Protein AF-A0A9D5R596-F1 (afdb_monomer)

pLDDT: mean 81.66, std 17.41, range [37.28, 97.81]

Sequence (104 aa):
MIHIRKIFLIMTLLLSAIAANAESSYDIAAFYTVYKPESGTKAVGKMDRTIEVEYLLSPAKLDTGKYIVKVKKIGDNLYKIIDRDICIETRYCHEWASYSRKSS

Foldseek 3Di:
DVVVVVVVVVVVVVVVPPPDDPDFDWDFPFKWFKDADDFPDWDQDPVRDIDGDRIDTDGDDDDDDDDDFDWDDPDPQWIDTPPGRMITGIDGDCPDPPPPPPDD

Nearest PDB structures (foldseek):
  2yug-assembly1_A  TM=2.080E-01  e=3.232E+00  Mus musculus
  7t8o-assembly1_A  TM=1.720E-01  e=6.820E+00  Listeria monocytogenes EGD-e

Secondary structure (DSSP, 8-state):
-HHHHHHHHHHHHHHGGG----PPPEEEEEEEEEE-PPTT-EEE-TTS-EEE-S-EEEE----SS-----EEEEETTEEEETTSSEEEEEEE------------

Solvent-accessible surface area (backbone atoms only — not comparable to full-atom values): 6749 Å² total; per-residue (Å²): 114,71,67,61,56,51,51,53,54,51,52,56,57,60,62,67,71,71,80,71,79,84,82,82,66,64,42,81,69,48,41,24,34,55,42,72,61,61,89,88,38,68,44,74,45,101,79,82,42,76,41,81,44,75,64,48,76,44,87,46,85,76,84,90,79,89,82,89,81,57,71,44,81,80,50,99,48,32,30,35,35,67,100,48,58,40,30,41,30,47,39,84,50,83,73,64,93,64,78,77,77,81,85,126

Mean predicted aligned error: 12.47 Å

Radius of gyration: 23.74 Å; Cα contacts (8 Å, |Δi|>4): 121; chains: 1; bounding box: 69×43×36 Å

Structure (mmCIF, N/CA/C/O backbone):
data_AF-A0A9D5R596-F1
#
_entry.id   AF-A0A9D5R596-F1
#
loop_
_atom_site.group_PDB
_atom_site.id
_atom_site.type_symbol
_atom_site.label_atom_id
_atom_site.label_alt_id
_atom_site.label_comp_id
_atom_site.label_asym_id
_atom_site.label_entity_id
_atom_site.label_seq_id
_atom_site.pdbx_PDB_ins_code
_atom_site.Cartn_x
_atom_site.Cartn_y
_atom_site.Cartn_z
_atom_site.occupancy
_atom_site.B_iso_or_equiv
_atom_site.auth_seq_id
_atom_site.auth_comp_id
_atom_site.auth_asym_id
_atom_site.auth_atom_id
_atom_site.pdbx_PDB_model_num
ATOM 1 N N . MET A 1 1 ? 54.545 31.193 8.346 1.00 58.38 1 MET A N 1
ATOM 2 C CA . MET A 1 1 ? 53.145 31.653 8.143 1.00 58.38 1 MET A CA 1
ATOM 3 C C . MET A 1 1 ? 52.510 31.210 6.817 1.00 58.38 1 MET A C 1
ATOM 5 O O . MET A 1 1 ? 51.349 30.827 6.836 1.00 58.38 1 MET A O 1
ATOM 9 N N . ILE A 1 2 ? 53.222 31.210 5.679 1.00 60.47 2 ILE A N 1
ATOM 10 C CA . ILE A 1 2 ? 52.657 30.814 4.363 1.00 60.47 2 ILE A CA 1
ATOM 11 C C . ILE A 1 2 ? 52.273 29.319 4.303 1.00 60.47 2 ILE A C 1
ATOM 13 O O . ILE A 1 2 ? 51.223 28.976 3.765 1.00 60.47 2 ILE A O 1
ATOM 17 N N . HIS A 1 3 ? 53.068 28.432 4.911 1.00 60.19 3 HIS A N 1
ATOM 18 C CA . HIS A 1 3 ? 52.784 26.989 4.945 1.00 60.19 3 HIS A CA 1
ATOM 19 C C . HIS A 1 3 ? 51.544 26.624 5.779 1.00 60.19 3 HIS A C 1
ATOM 21 O O . HIS A 1 3 ? 50.763 25.780 5.357 1.00 60.19 3 HIS A O 1
ATOM 27 N N . ILE A 1 4 ? 51.302 27.317 6.897 1.00 70.12 4 ILE A N 1
ATOM 28 C CA . ILE A 1 4 ? 50.116 27.106 7.749 1.00 70.12 4 ILE A CA 1
ATOM 29 C C . ILE A 1 4 ? 48.824 27.497 7.011 1.00 70.12 4 ILE A C 1
ATOM 31 O O . ILE A 1 4 ? 47.840 26.767 7.080 1.00 70.12 4 ILE A O 1
ATOM 35 N N . ARG A 1 5 ? 48.835 28.590 6.226 1.00 70.00 5 ARG A N 1
ATOM 36 C CA . ARG A 1 5 ? 47.681 28.979 5.387 1.00 70.00 5 ARG A CA 1
ATOM 37 C C . ARG A 1 5 ? 47.386 27.950 4.293 1.00 70.00 5 ARG A C 1
ATOM 39 O O . ARG A 1 5 ? 46.220 27.691 4.019 1.00 70.00 5 ARG A O 1
ATOM 46 N N . LYS A 1 6 ? 48.422 27.348 3.696 1.00 73.38 6 LYS A N 1
ATOM 47 C CA . LYS A 1 6 ? 48.268 26.283 2.688 1.00 73.38 6 LYS A CA 1
ATOM 48 C C . LYS A 1 6 ? 47.682 25.005 3.290 1.00 73.38 6 LYS A C 1
ATOM 50 O O . LYS A 1 6 ? 46.788 24.425 2.690 1.00 73.38 6 LYS A O 1
ATOM 55 N N . ILE A 1 7 ? 48.131 24.607 4.482 1.00 76.88 7 ILE A N 1
ATOM 56 C CA . ILE A 1 7 ? 47.587 23.438 5.193 1.00 76.88 7 ILE A CA 1
ATOM 57 C C . ILE A 1 7 ? 46.106 23.652 5.518 1.00 76.88 7 ILE A C 1
ATOM 59 O O . ILE A 1 7 ? 45.298 22.768 5.258 1.00 76.88 7 ILE A O 1
ATOM 63 N N . PHE A 1 8 ? 45.734 24.840 6.004 1.00 80.12 8 PHE A N 1
ATOM 64 C CA . PHE A 1 8 ? 44.340 25.154 6.319 1.00 80.12 8 PHE A CA 1
ATOM 65 C C . PHE A 1 8 ? 43.435 25.113 5.074 1.00 80.12 8 PHE A C 1
ATOM 67 O O . PHE A 1 8 ? 42.350 24.545 5.127 1.00 80.12 8 PHE A O 1
ATOM 74 N N . LEU A 1 9 ? 43.915 25.629 3.935 1.00 77.12 9 LEU A N 1
ATOM 75 C CA . LEU A 1 9 ? 43.219 25.563 2.640 1.00 77.12 9 LEU A CA 1
ATOM 76 C C . LEU A 1 9 ? 43.043 24.130 2.112 1.00 77.12 9 LEU A C 1
ATOM 78 O O . LEU A 1 9 ? 42.016 23.813 1.520 1.00 77.12 9 LEU A O 1
ATOM 82 N N . ILE A 1 10 ? 44.029 23.255 2.322 1.00 76.88 10 ILE A N 1
ATOM 83 C CA . ILE A 1 10 ? 43.935 21.840 1.931 1.00 76.88 10 ILE A CA 1
ATOM 84 C C . ILE A 1 10 ? 42.943 21.101 2.841 1.00 76.88 10 ILE A C 1
ATOM 86 O O . ILE A 1 10 ? 42.157 20.284 2.366 1.00 76.88 10 ILE A O 1
ATOM 90 N N . MET A 1 11 ? 42.935 21.418 4.139 1.00 75.12 11 MET A N 1
ATOM 91 C CA . MET A 1 11 ? 42.024 20.803 5.107 1.00 75.12 11 MET A CA 1
ATOM 92 C C . MET A 1 11 ? 40.558 21.162 4.837 1.00 75.12 11 MET A C 1
ATOM 94 O O . MET A 1 11 ? 39.695 20.290 4.922 1.00 75.12 11 MET A O 1
ATOM 98 N N . THR A 1 12 ? 40.265 22.412 4.460 1.00 72.69 12 THR A N 1
ATOM 99 C CA . THR A 1 12 ? 38.900 22.829 4.097 1.00 72.69 12 THR A CA 1
ATOM 100 C C . THR A 1 12 ? 38.432 22.216 2.777 1.00 72.69 12 THR A C 1
ATOM 102 O O . THR A 1 12 ? 37.261 21.861 2.660 1.00 72.69 12 THR A O 1
ATOM 105 N N . LEU A 1 13 ? 39.335 22.019 1.808 1.00 70.06 13 LEU A N 1
ATOM 106 C CA . LEU A 1 13 ? 39.023 21.338 0.549 1.00 70.06 13 LEU A CA 1
ATOM 107 C C . LEU A 1 13 ? 38.662 19.859 0.779 1.00 70.06 13 LEU A C 1
ATOM 109 O O . LEU A 1 13 ? 37.669 19.378 0.239 1.00 70.06 13 LEU A O 1
ATOM 113 N N . LEU A 1 14 ? 39.417 19.156 1.629 1.00 70.69 14 LEU A N 1
ATOM 114 C CA . LEU A 1 14 ? 39.164 17.748 1.965 1.00 70.69 14 LEU A CA 1
ATOM 115 C C . LEU A 1 14 ? 37.846 17.542 2.725 1.00 70.69 14 LEU A C 1
ATOM 117 O O . LEU A 1 14 ? 37.183 16.525 2.532 1.00 70.69 14 LEU A O 1
ATOM 121 N N . LEU A 1 15 ? 37.427 18.514 3.542 1.00 66.44 15 LEU A N 1
ATOM 122 C CA . LEU A 1 15 ? 36.174 18.432 4.300 1.00 66.44 15 LEU A CA 1
ATOM 123 C C . LEU A 1 15 ? 34.924 18.488 3.400 1.00 66.44 15 LEU A C 1
ATOM 125 O O . LEU A 1 15 ? 33.890 17.926 3.749 1.00 66.44 15 LEU A O 1
ATOM 129 N N . SER A 1 16 ? 35.022 19.116 2.221 1.00 64.06 16 SER A N 1
ATOM 130 C CA . SER A 1 16 ? 33.910 19.213 1.261 1.00 64.06 16 SER A CA 1
ATOM 131 C C . SER A 1 16 ? 33.574 17.891 0.554 1.00 64.06 16 SER A C 1
ATOM 133 O O . SER A 1 16 ? 32.462 17.728 0.057 1.00 64.06 16 SER A O 1
ATOM 135 N N . ALA A 1 17 ? 34.494 16.920 0.555 1.00 61.66 17 ALA A N 1
ATOM 136 C CA . ALA A 1 17 ? 34.323 15.632 -0.120 1.00 61.66 17 ALA A CA 1
ATOM 137 C C . ALA A 1 17 ? 33.550 14.581 0.706 1.00 61.66 17 ALA A C 1
ATOM 139 O O . ALA A 1 17 ? 33.300 13.484 0.216 1.00 61.66 17 ALA A O 1
ATOM 140 N N . ILE A 1 18 ? 33.174 14.890 1.954 1.00 62.66 18 ILE A N 1
ATOM 141 C CA . ILE A 1 18 ? 32.569 13.920 2.890 1.00 62.66 18 ILE A CA 1
ATOM 142 C C . ILE A 1 18 ? 31.035 13.838 2.732 1.00 62.66 18 ILE A C 1
ATOM 144 O O . ILE A 1 18 ? 30.394 12.942 3.274 1.00 62.66 18 ILE A O 1
ATOM 148 N N . ALA A 1 19 ? 30.417 14.720 1.942 1.00 61.62 19 ALA A N 1
ATOM 149 C CA . ALA A 1 19 ? 28.974 14.696 1.694 1.00 61.62 19 ALA A CA 1
ATOM 150 C C . ALA A 1 19 ? 28.590 13.704 0.574 1.00 61.62 19 ALA A C 1
ATOM 152 O O . ALA A 1 19 ? 28.064 14.097 -0.465 1.00 61.62 19 ALA A O 1
ATOM 153 N N . ALA A 1 20 ? 28.860 12.412 0.767 1.00 60.62 20 ALA A N 1
ATOM 154 C CA . ALA A 1 20 ? 28.303 11.357 -0.077 1.00 60.62 20 ALA A CA 1
ATOM 155 C C . ALA A 1 20 ? 26.957 10.904 0.510 1.00 60.62 20 ALA A C 1
ATOM 157 O O . ALA A 1 20 ? 26.911 10.269 1.563 1.00 60.62 20 ALA A O 1
ATOM 158 N N . ASN A 1 21 ? 25.851 11.238 -0.158 1.00 59.91 21 ASN A N 1
ATOM 159 C CA . ASN A 1 21 ? 24.542 10.693 0.196 1.00 59.91 21 ASN A CA 1
ATOM 160 C C . ASN A 1 21 ? 24.499 9.227 -0.245 1.00 59.91 21 ASN A C 1
ATOM 162 O O . ASN A 1 21 ? 24.650 8.940 -1.431 1.00 59.91 21 ASN A O 1
ATOM 166 N N . ALA A 1 22 ? 24.303 8.303 0.695 1.00 59.72 22 ALA A N 1
ATOM 167 C CA . ALA A 1 22 ? 24.055 6.908 0.363 1.00 59.72 22 ALA A CA 1
ATOM 168 C C . ALA A 1 22 ? 22.698 6.804 -0.351 1.00 59.72 22 ALA A C 1
ATOM 170 O O . ALA A 1 22 ? 21.644 6.994 0.260 1.00 59.72 22 ALA A O 1
ATOM 171 N N . GLU A 1 23 ? 22.724 6.545 -1.655 1.00 57.09 23 GLU A N 1
ATOM 172 C CA . GLU A 1 23 ? 21.528 6.203 -2.416 1.00 57.09 23 GLU A CA 1
ATOM 173 C C . GLU A 1 23 ? 21.088 4.797 -1.981 1.00 57.09 23 GLU A C 1
ATOM 175 O O . GLU A 1 23 ? 21.888 3.863 -1.978 1.00 57.09 23 GLU A O 1
ATOM 180 N N . SER A 1 24 ? 19.844 4.653 -1.519 1.00 64.25 24 SER A N 1
ATOM 181 C CA . SER A 1 24 ? 19.314 3.356 -1.081 1.00 64.25 24 SER A CA 1
ATOM 182 C C . SER A 1 24 ? 18.535 2.709 -2.221 1.00 64.25 24 SER A C 1
ATOM 184 O O . SER A 1 24 ? 17.593 3.305 -2.744 1.00 64.25 24 SER A O 1
ATOM 186 N N . SER A 1 25 ? 18.935 1.495 -2.610 1.00 74.62 25 SER A N 1
ATOM 187 C CA . SER A 1 25 ? 18.204 0.654 -3.558 1.00 74.62 25 SER A CA 1
ATOM 188 C C . SER A 1 25 ? 17.160 -0.182 -2.807 1.00 74.62 25 SER A C 1
ATOM 190 O O . SER A 1 25 ? 17.390 -0.661 -1.695 1.00 74.62 25 SER A O 1
ATOM 192 N N . TYR A 1 26 ? 15.976 -0.332 -3.398 1.00 80.00 26 TYR A N 1
ATOM 193 C CA . TYR A 1 26 ? 14.907 -1.178 -2.872 1.00 80.00 26 TYR A CA 1
ATOM 194 C C . TYR A 1 26 ? 14.366 -2.058 -3.990 1.00 80.00 26 TYR A C 1
ATOM 196 O O . TYR A 1 26 ? 14.136 -1.585 -5.104 1.00 80.00 26 TYR A O 1
ATOM 204 N N . ASP A 1 27 ? 14.095 -3.315 -3.661 1.00 87.88 27 ASP A N 1
ATOM 205 C CA . ASP A 1 27 ? 13.412 -4.248 -4.542 1.00 87.88 27 ASP A CA 1
ATOM 206 C C . ASP A 1 27 ? 11.910 -4.007 -4.445 1.00 87.88 27 ASP A C 1
ATOM 208 O O . ASP A 1 27 ? 11.366 -3.743 -3.365 1.00 87.88 27 ASP A O 1
ATOM 212 N N . ILE A 1 28 ? 11.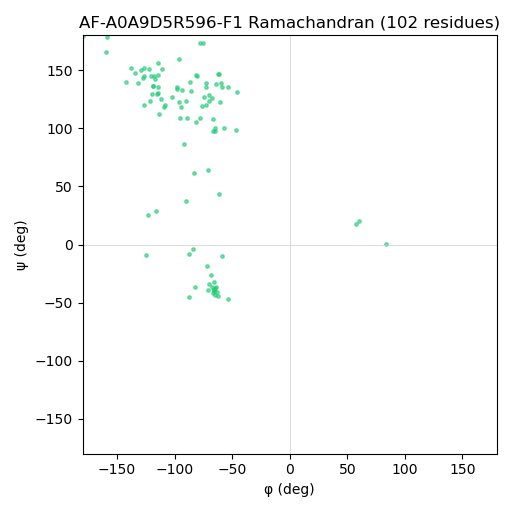219 -4.191 -5.566 1.00 90.62 28 ILE A N 1
ATOM 213 C CA . ILE A 1 28 ? 9.763 -4.296 -5.567 1.00 90.62 28 ILE A CA 1
ATOM 214 C C . ILE A 1 28 ? 9.392 -5.691 -5.060 1.00 90.62 28 ILE A C 1
ATOM 216 O O . ILE A 1 28 ? 9.757 -6.697 -5.665 1.00 90.62 28 ILE A O 1
ATOM 220 N N . ALA A 1 29 ? 8.660 -5.745 -3.950 1.00 92.94 29 ALA A N 1
ATOM 221 C CA . ALA A 1 29 ? 8.173 -6.987 -3.365 1.00 92.94 29 ALA A CA 1
ATOM 222 C C . ALA A 1 29 ? 6.817 -7.395 -3.957 1.00 92.94 29 ALA A C 1
ATOM 224 O O . ALA A 1 29 ? 6.629 -8.557 -4.316 1.00 92.94 29 ALA A O 1
ATOM 225 N N . ALA A 1 30 ? 5.884 -6.446 -4.076 1.00 95.50 30 ALA A N 1
ATOM 226 C CA . ALA A 1 30 ? 4.541 -6.700 -4.587 1.00 95.50 30 ALA A CA 1
ATOM 227 C C . ALA A 1 30 ? 3.856 -5.420 -5.092 1.00 95.50 30 ALA A C 1
ATOM 229 O O . ALA A 1 30 ? 4.268 -4.298 -4.785 1.00 95.50 30 ALA A O 1
ATOM 230 N N . PHE A 1 31 ? 2.768 -5.610 -5.839 1.00 96.62 31 PHE A N 1
ATOM 231 C CA . PHE A 1 31 ? 1.855 -4.546 -6.246 1.00 96.62 31 PHE A CA 1
ATOM 232 C C . PHE A 1 31 ? 0.465 -4.794 -5.671 1.00 96.62 31 PHE A C 1
ATOM 234 O O . PHE A 1 31 ? 0.006 -5.936 -5.610 1.00 96.62 31 PHE A O 1
ATOM 241 N N . TYR A 1 32 ? -0.230 -3.714 -5.323 1.00 97.81 32 TYR A N 1
ATOM 242 C CA . TYR A 1 32 ? -1.605 -3.768 -4.834 1.00 97.81 32 TYR A CA 1
ATOM 243 C C . TYR A 1 32 ? -2.467 -2.712 -5.506 1.00 97.81 32 TYR A C 1
ATOM 245 O O . TYR A 1 32 ? -1.984 -1.618 -5.787 1.00 97.81 32 TYR A O 1
ATOM 253 N N . THR A 1 33 ? -3.747 -3.002 -5.712 1.00 97.31 33 THR A N 1
ATOM 254 C CA . THR A 1 33 ? -4.750 -1.965 -5.919 1.00 97.31 33 THR A CA 1
ATOM 255 C C . THR A 1 33 ? -5.177 -1.385 -4.574 1.00 97.31 33 THR A C 1
ATOM 257 O O . THR A 1 33 ? -5.220 -2.093 -3.565 1.00 97.31 33 THR A O 1
ATOM 260 N N . VAL A 1 34 ? -5.471 -0.088 -4.552 1.00 95.12 34 VAL A N 1
ATOM 261 C CA . VAL A 1 34 ? -5.807 0.659 -3.33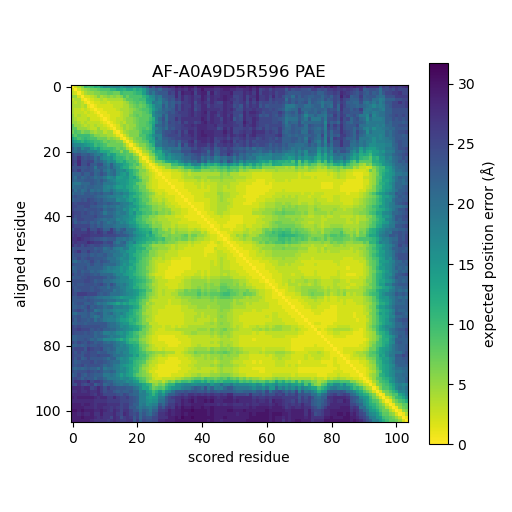7 1.00 95.12 34 VAL A CA 1
ATOM 262 C C . VAL A 1 34 ? -7.262 1.080 -3.383 1.00 95.12 34 VAL A C 1
ATOM 264 O O . VAL A 1 34 ? -7.672 1.799 -4.289 1.00 95.12 34 VAL A O 1
ATOM 267 N N . TYR A 1 35 ? -8.018 0.713 -2.357 1.00 94.44 35 TYR A N 1
ATOM 268 C CA . TYR A 1 35 ? -9.367 1.208 -2.132 1.00 94.44 35 TYR A CA 1
ATOM 269 C C . TYR A 1 35 ? -9.402 2.032 -0.848 1.00 94.44 35 TYR A C 1
ATOM 271 O O . TYR A 1 35 ? -8.908 1.591 0.191 1.00 94.44 35 TYR A O 1
ATOM 279 N N . LYS A 1 36 ? -9.971 3.238 -0.917 1.00 93.12 36 LYS A N 1
ATOM 280 C CA . LYS A 1 36 ? -10.187 4.082 0.259 1.00 93.12 36 LYS A CA 1
ATOM 281 C C . LYS A 1 36 ? -11.615 3.854 0.773 1.00 93.12 36 LYS A C 1
ATOM 283 O O . LYS A 1 36 ? -12.545 4.272 0.084 1.00 93.12 36 LYS A O 1
ATOM 288 N N . PRO A 1 37 ? -11.803 3.184 1.921 1.00 94.81 37 PRO A N 1
ATOM 289 C CA . PRO A 1 37 ? -13.127 2.980 2.489 1.00 94.81 37 PRO A CA 1
ATOM 290 C C . PRO A 1 37 ? -13.663 4.261 3.145 1.00 94.81 37 PRO A C 1
ATOM 292 O O . PRO A 1 37 ? -12.958 5.266 3.272 1.00 94.81 37 PRO A O 1
ATOM 295 N N . GLU A 1 38 ? -14.923 4.221 3.576 1.00 95.88 38 GLU A N 1
ATOM 296 C CA . GLU A 1 38 ? -15.516 5.295 4.373 1.00 95.88 38 GLU A CA 1
ATOM 297 C C . GLU A 1 38 ? 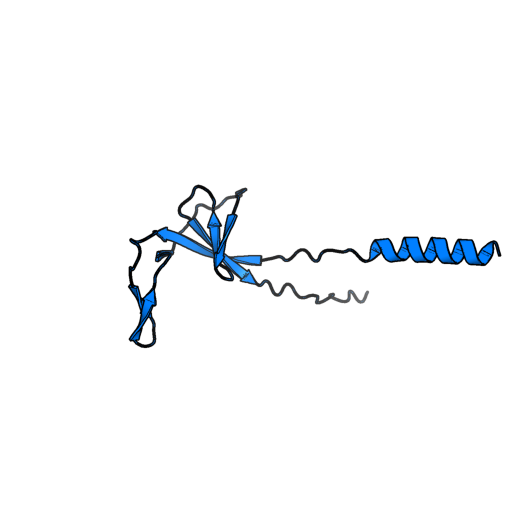-14.777 5.466 5.710 1.00 95.88 38 GLU A C 1
ATOM 299 O O . GLU A 1 38 ? -14.291 4.498 6.306 1.00 95.88 38 GLU A O 1
ATOM 304 N N . SER A 1 39 ? -14.699 6.707 6.196 1.00 93.75 39 SER A N 1
ATOM 305 C CA . SER A 1 39 ? -14.058 7.013 7.480 1.00 93.75 39 SER A CA 1
ATOM 306 C C . SER A 1 39 ? -14.755 6.274 8.626 1.00 93.75 39 SER A C 1
ATOM 308 O O . SER A 1 39 ? -15.980 6.169 8.655 1.00 93.75 39 SER A O 1
ATOM 310 N N . GLY A 1 40 ? -13.970 5.738 9.563 1.00 92.94 40 GLY A N 1
ATOM 311 C CA . GLY A 1 40 ? -14.474 4.897 10.649 1.00 92.94 40 GLY A 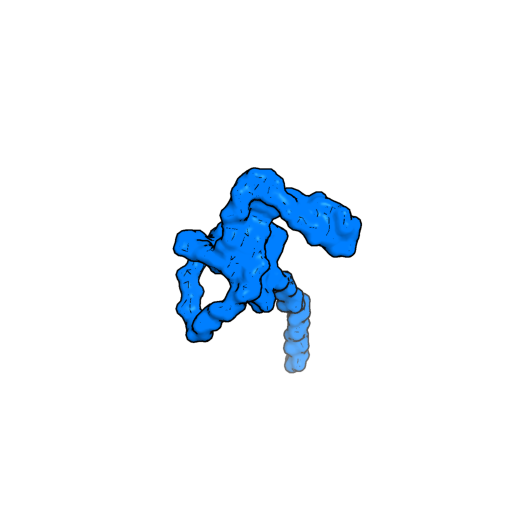CA 1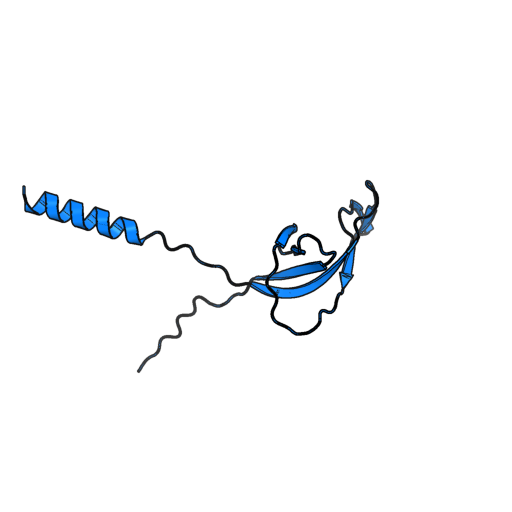
ATOM 312 C C . GLY A 1 40 ? -14.663 3.420 10.281 1.00 92.94 40 GLY A C 1
ATOM 313 O O . GLY A 1 40 ? -15.043 2.632 11.150 1.00 92.94 40 GLY A O 1
ATOM 314 N N . THR A 1 41 ? -14.360 3.014 9.039 1.00 96.06 41 THR A N 1
ATOM 315 C CA . THR A 1 41 ? -14.294 1.594 8.658 1.00 96.06 41 THR A CA 1
ATOM 316 C C . THR A 1 41 ? -13.253 0.857 9.503 1.00 96.06 41 THR A C 1
ATOM 318 O O . THR A 1 41 ? -12.128 1.325 9.694 1.00 96.06 41 THR A O 1
ATOM 321 N N . LYS A 1 42 ? -13.620 -0.335 9.989 1.00 95.56 42 LYS A N 1
ATOM 322 C CA . LYS A 1 42 ? -12.748 -1.207 10.786 1.00 95.56 42 LYS A CA 1
ATOM 323 C C . LYS A 1 42 ? -12.556 -2.563 10.115 1.00 95.56 42 LYS A C 1
ATOM 325 O O . LYS A 1 42 ? -13.491 -3.107 9.537 1.00 95.56 42 LYS A O 1
ATOM 330 N N . ALA A 1 43 ? -11.364 -3.131 10.257 1.00 94.25 43 ALA A N 1
ATOM 331 C CA . ALA A 1 43 ? -11.060 -4.521 9.921 1.00 94.25 43 ALA A CA 1
ATOM 332 C C . ALA A 1 43 ? -10.705 -5.301 11.189 1.00 94.25 43 ALA A C 1
ATOM 334 O O . ALA A 1 43 ? -10.263 -4.718 12.176 1.00 94.25 43 ALA A O 1
ATOM 335 N N . VAL A 1 44 ? -10.874 -6.622 11.169 1.00 95.25 44 VAL A N 1
ATOM 336 C CA . VAL A 1 44 ? -10.426 -7.502 12.257 1.00 95.25 44 VAL A CA 1
ATOM 337 C C . VAL A 1 44 ? -9.036 -8.031 11.909 1.00 95.25 44 VAL A C 1
ATOM 339 O O . VAL A 1 44 ? -8.846 -8.681 10.883 1.00 95.25 44 VAL A O 1
ATOM 342 N N . GLY A 1 45 ? -8.045 -7.706 12.737 1.00 90.88 45 GLY A N 1
ATOM 343 C CA . GLY A 1 45 ? -6.674 -8.189 12.596 1.00 90.88 45 GLY A CA 1
ATOM 344 C C . GLY A 1 45 ? -6.501 -9.628 13.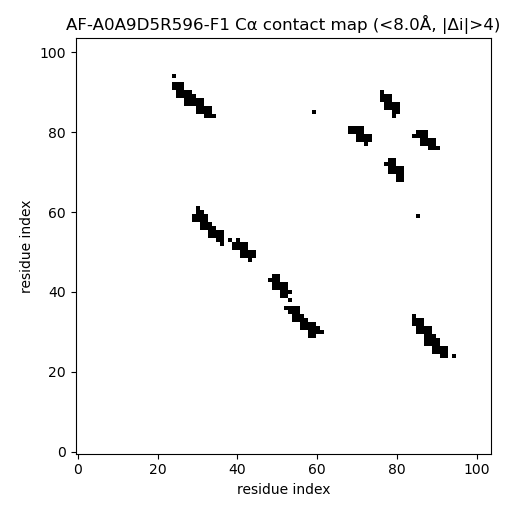090 1.00 90.88 45 GLY A C 1
ATOM 345 O O . GLY A 1 45 ? -7.384 -10.199 13.718 1.00 90.88 45 GLY A O 1
ATOM 346 N N . LYS A 1 46 ? -5.307 -10.200 12.878 1.00 88.75 46 LYS A N 1
ATOM 347 C CA . LYS A 1 46 ? -4.974 -11.610 13.189 1.00 88.75 46 LYS A CA 1
ATOM 348 C C . LYS A 1 46 ? -5.132 -12.042 14.662 1.00 88.75 46 LYS A C 1
ATOM 350 O O . LYS A 1 46 ? -4.997 -13.222 14.946 1.00 88.75 46 LYS A O 1
ATOM 355 N N . MET A 1 47 ? -5.348 -11.109 15.589 1.00 92.12 47 MET A N 1
ATOM 356 C CA . MET A 1 47 ? -5.502 -11.365 17.032 1.00 92.12 47 MET A CA 1
ATOM 357 C C . MET A 1 47 ? -6.900 -10.974 17.539 1.00 92.12 47 MET A C 1
ATOM 359 O O . MET A 1 47 ? -7.026 -10.500 18.664 1.00 92.12 47 MET A O 1
ATOM 363 N N . ASP A 1 48 ? -7.918 -11.046 16.677 1.00 93.62 48 ASP A N 1
ATOM 364 C CA . ASP A 1 48 ? -9.313 -10.659 16.962 1.00 93.62 48 ASP A CA 1
ATOM 365 C C . ASP A 1 48 ? -9.495 -9.204 17.426 1.00 93.62 48 ASP A C 1
ATOM 367 O O . ASP A 1 48 ? -10.521 -8.810 17.982 1.00 93.62 48 ASP A O 1
ATOM 371 N N . ARG A 1 49 ? -8.491 -8.361 17.177 1.00 94.44 49 ARG A N 1
ATOM 372 C CA . ARG A 1 49 ? -8.530 -6.931 17.481 1.00 94.44 49 ARG A CA 1
ATOM 373 C C . ARG A 1 49 ? -8.994 -6.164 16.262 1.00 94.44 49 ARG A C 1
ATOM 375 O O . ARG A 1 49 ? -8.462 -6.354 15.170 1.00 94.44 49 ARG A O 1
ATOM 382 N N . THR A 1 50 ? -9.939 -5.253 16.459 1.00 94.94 50 THR A N 1
ATOM 383 C CA . THR A 1 50 ? -10.331 -4.325 15.401 1.00 94.94 50 THR A CA 1
ATOM 384 C C . THR A 1 50 ? -9.245 -3.277 15.181 1.00 94.94 50 THR A C 1
ATOM 386 O O . THR A 1 50 ? -8.753 -2.698 16.150 1.00 94.94 50 THR A O 1
ATOM 389 N N . ILE A 1 51 ? -8.927 -2.995 13.924 1.00 94.19 51 ILE A N 1
ATOM 390 C CA . ILE A 1 51 ? -8.057 -1.903 13.486 1.00 94.19 51 ILE A CA 1
ATOM 391 C C . ILE A 1 51 ? -8.865 -0.936 12.626 1.00 94.19 51 ILE A C 1
ATOM 393 O O . ILE A 1 51 ? -9.731 -1.363 11.862 1.00 94.19 51 ILE A O 1
ATOM 397 N N . GLU A 1 52 ? -8.602 0.359 12.758 1.00 93.88 52 GLU A N 1
ATOM 398 C CA . GLU A 1 52 ? -9.139 1.357 11.836 1.00 93.88 52 GLU A CA 1
ATOM 399 C C . GLU A 1 52 ? -8.410 1.263 10.493 1.00 93.88 52 GLU A C 1
ATOM 401 O O . GLU A 1 52 ? -7.197 1.039 10.447 1.00 93.88 52 GLU A O 1
ATOM 406 N N . VAL A 1 53 ? -9.161 1.377 9.399 1.00 93.44 53 VAL A N 1
ATOM 407 C CA . VAL A 1 53 ? -8.655 1.124 8.049 1.00 93.44 53 VAL A CA 1
ATOM 408 C C . VAL A 1 53 ? -8.639 2.415 7.247 1.00 93.44 53 VAL A C 1
ATOM 410 O O . VAL A 1 53 ? -9.689 2.916 6.859 1.00 93.44 53 VAL A O 1
ATOM 413 N N . GLU A 1 54 ? -7.443 2.909 6.927 1.00 92.75 54 GLU A N 1
ATOM 414 C CA . GLU A 1 54 ? -7.280 4.037 5.995 1.00 92.75 54 GLU A CA 1
ATOM 415 C C . GLU A 1 54 ? -7.325 3.572 4.528 1.00 92.75 54 GLU A C 1
ATOM 417 O O . GLU A 1 54 ? -7.869 4.260 3.666 1.00 92.75 54 GLU A O 1
ATOM 422 N N . TYR A 1 55 ? -6.771 2.389 4.236 1.00 93.38 55 TYR A N 1
ATOM 423 C CA . TYR A 1 55 ? -6.754 1.795 2.899 1.00 93.38 55 TYR A CA 1
ATOM 424 C C . TYR A 1 55 ? -6.952 0.282 2.960 1.00 93.38 55 TYR A C 1
ATOM 426 O O . TYR A 1 55 ? -6.361 -0.402 3.795 1.00 93.38 55 TYR A O 1
ATOM 434 N N . LEU A 1 56 ? -7.734 -0.242 2.018 1.00 93.88 56 LEU A N 1
ATOM 435 C CA . LEU A 1 56 ? -7.812 -1.665 1.705 1.00 93.88 56 LEU A CA 1
ATOM 436 C C . LEU A 1 56 ? -6.929 -1.958 0.491 1.00 93.88 56 LEU A C 1
ATOM 438 O O . LEU A 1 56 ? -6.969 -1.234 -0.506 1.00 93.88 56 LEU A O 1
ATOM 442 N N . LEU A 1 57 ? -6.135 -3.023 0.585 1.00 95.31 57 LEU A N 1
ATOM 443 C CA . LEU A 1 57 ? -5.181 -3.425 -0.444 1.00 95.31 57 LEU A CA 1
ATOM 444 C C . LEU A 1 57 ? -5.590 -4.775 -1.021 1.00 95.31 57 LEU A C 1
ATOM 446 O O . LEU A 1 57 ? -5.810 -5.726 -0.273 1.00 95.31 57 LEU A O 1
ATOM 450 N N . SER A 1 58 ? -5.666 -4.868 -2.345 1.00 96.19 58 SER A N 1
ATOM 451 C CA . SER A 1 58 ? -5.873 -6.138 -3.050 1.00 96.19 58 SER A CA 1
ATOM 452 C C . SER A 1 58 ? -4.682 -6.423 -3.960 1.00 96.19 58 SER A C 1
ATOM 454 O O . SER A 1 58 ? -4.218 -5.496 -4.617 1.00 96.19 58 SER A O 1
ATOM 456 N N . PRO A 1 59 ? -4.149 -7.657 -4.018 1.00 97.38 59 PRO A N 1
ATOM 457 C CA . PRO A 1 59 ? -3.020 -7.972 -4.889 1.00 97.38 59 PRO A CA 1
ATOM 458 C C . PRO A 1 59 ? -3.283 -7.571 -6.343 1.00 97.38 59 PRO A C 1
ATOM 460 O O . PRO A 1 59 ? -4.356 -7.836 -6.885 1.00 97.38 59 PRO A O 1
ATOM 463 N N . ALA A 1 60 ? -2.289 -6.959 -6.979 1.00 95.81 60 ALA A N 1
ATOM 464 C CA . ALA A 1 60 ? -2.362 -6.503 -8.358 1.00 95.81 60 ALA A CA 1
ATOM 465 C C . ALA A 1 60 ? -1.257 -7.132 -9.206 1.00 95.81 60 ALA A C 1
ATOM 467 O O . ALA A 1 60 ? -0.162 -7.431 -8.729 1.00 95.81 60 ALA A O 1
ATOM 468 N N . LYS A 1 61 ? -1.544 -7.291 -10.496 1.00 93.31 61 LYS A N 1
ATOM 469 C CA . LYS A 1 61 ? -0.546 -7.601 -11.518 1.00 93.31 61 LYS A CA 1
ATOM 470 C C . LYS A 1 61 ? -0.470 -6.421 -12.469 1.00 93.31 61 LYS A C 1
ATOM 472 O O . LYS A 1 61 ? -1.503 -5.882 -12.856 1.00 93.31 61 LYS A O 1
ATOM 477 N N . LEU A 1 62 ? 0.747 -6.032 -12.814 1.00 90.69 62 LEU A N 1
ATOM 478 C CA . LEU A 1 62 ? 1.011 -5.005 -13.809 1.00 90.69 62 LEU A CA 1
ATOM 479 C C . LEU A 1 62 ? 1.633 -5.659 -15.033 1.00 90.69 62 LEU A C 1
ATOM 481 O O . LEU A 1 62 ? 2.331 -6.671 -14.916 1.00 90.69 62 LEU A O 1
ATOM 485 N N . ASP A 1 63 ? 1.395 -5.057 -16.192 1.00 92.88 63 ASP A N 1
ATOM 486 C CA . ASP A 1 63 ? 2.083 -5.455 -17.408 1.00 92.88 63 ASP A CA 1
ATOM 487 C C . ASP A 1 63 ? 3.589 -5.228 -17.258 1.00 92.88 63 ASP A C 1
ATOM 489 O O . ASP A 1 63 ? 4.058 -4.318 -16.568 1.00 92.88 63 ASP A O 1
ATOM 493 N N . THR A 1 64 ? 4.369 -6.096 -17.895 1.00 90.12 64 THR A N 1
ATOM 494 C CA . THR A 1 64 ? 5.825 -5.988 -17.840 1.00 90.12 64 THR A CA 1
ATOM 495 C C . THR A 1 64 ? 6.281 -4.828 -18.716 1.00 90.12 64 THR A C 1
ATOM 497 O O . THR A 1 64 ? 5.955 -4.765 -19.899 1.00 90.12 64 THR A O 1
ATOM 500 N N . GLY A 1 65 ? 7.074 -3.920 -18.151 1.00 92.00 65 GLY A N 1
ATOM 501 C CA . GLY A 1 65 ? 7.555 -2.746 -18.867 1.00 92.00 65 GLY A CA 1
ATOM 502 C C . GLY A 1 65 ? 8.452 -1.859 -18.012 1.00 92.00 65 GLY A C 1
ATOM 503 O O . GLY A 1 65 ? 8.704 -2.139 -16.840 1.00 92.00 65 GLY A O 1
ATOM 504 N N . LYS A 1 66 ? 8.944 -0.773 -18.614 1.00 92.50 66 LYS A N 1
ATOM 505 C CA . LYS A 1 66 ? 9.656 0.294 -17.903 1.00 92.50 66 LYS A CA 1
ATOM 506 C C . LYS A 1 66 ? 8.715 1.474 -17.714 1.00 92.50 66 LYS A C 1
ATOM 508 O O . LYS A 1 66 ? 8.164 1.982 -18.687 1.00 92.50 66 LYS A O 1
ATOM 513 N N . TYR A 1 67 ? 8.580 1.924 -16.474 1.00 90.12 67 TYR A N 1
ATOM 514 C CA . TYR A 1 67 ? 7.683 3.009 -16.098 1.00 90.12 67 TYR A CA 1
ATOM 515 C C . TYR A 1 67 ? 8.450 4.071 -15.315 1.00 90.12 67 TYR A C 1
ATOM 517 O O . TYR A 1 67 ? 9.312 3.748 -14.501 1.00 90.12 67 TYR A O 1
ATOM 525 N N . ILE A 1 68 ? 8.108 5.338 -15.539 1.00 92.75 68 ILE A N 1
ATOM 526 C CA . ILE A 1 68 ? 8.531 6.453 -14.691 1.00 92.75 68 ILE A CA 1
ATOM 527 C C . ILE A 1 68 ? 7.286 6.915 -13.946 1.00 92.75 68 ILE A C 1
ATOM 529 O O . ILE A 1 68 ? 6.302 7.317 -14.567 1.00 92.75 68 ILE A O 1
ATOM 533 N N . VAL A 1 69 ? 7.315 6.828 -12.619 1.00 93.06 69 VAL A N 1
ATOM 534 C CA . VAL A 1 69 ? 6.164 7.127 -11.764 1.00 93.06 69 VAL A CA 1
ATOM 535 C C . VAL A 1 69 ? 6.555 8.096 -10.661 1.00 93.06 69 VAL A C 1
ATOM 537 O O . VAL A 1 69 ? 7.689 8.103 -10.187 1.00 93.06 69 VAL A O 1
ATOM 540 N N . LYS A 1 70 ? 5.592 8.909 -10.230 1.00 95.94 70 LYS A N 1
ATOM 541 C CA . LYS A 1 70 ? 5.703 9.681 -8.994 1.00 95.94 70 LYS A CA 1
ATOM 542 C C . LYS A 1 70 ? 4.971 8.927 -7.900 1.00 95.94 70 LYS A C 1
ATOM 544 O O . LYS A 1 70 ? 3.857 8.452 -8.125 1.00 95.94 70 LYS A O 1
ATOM 549 N N . VAL A 1 71 ? 5.583 8.828 -6.728 1.00 95.00 71 VAL A N 1
ATOM 550 C CA . VAL A 1 71 ? 5.032 8.065 -5.607 1.00 95.00 71 VAL A CA 1
ATOM 551 C C . VAL A 1 71 ? 4.946 8.904 -4.339 1.00 95.00 71 VAL A C 1
ATOM 553 O O . VAL A 1 71 ? 5.738 9.821 -4.130 1.00 95.00 71 VAL A O 1
ATOM 556 N N . LYS A 1 72 ? 3.991 8.562 -3.475 1.00 94.75 72 LYS A N 1
ATOM 557 C CA . LYS A 1 72 ? 3.845 9.091 -2.117 1.00 94.75 72 LYS A CA 1
ATOM 558 C C . LYS A 1 72 ? 3.944 7.938 -1.122 1.00 94.75 72 LYS A C 1
ATOM 560 O O . LYS A 1 72 ? 3.231 6.947 -1.263 1.00 94.75 72 LYS A O 1
ATOM 565 N N . LYS A 1 73 ? 4.793 8.074 -0.101 1.00 93.88 73 LYS A N 1
ATOM 566 C CA . LYS A 1 73 ? 4.876 7.098 0.993 1.00 93.88 73 LYS A CA 1
ATOM 567 C C . LYS A 1 73 ? 3.583 7.138 1.819 1.00 93.88 73 LYS A C 1
ATOM 569 O O . LYS A 1 73 ? 3.173 8.216 2.249 1.00 93.88 73 LYS A O 1
ATOM 574 N N . ILE A 1 74 ? 2.944 5.983 2.000 1.00 92.81 74 ILE A N 1
ATOM 575 C CA . ILE A 1 74 ? 1.694 5.827 2.771 1.00 92.81 74 ILE A CA 1
ATOM 576 C C . ILE A 1 74 ? 1.801 4.787 3.897 1.00 92.81 74 ILE A C 1
ATOM 578 O O . ILE A 1 74 ? 0.901 4.688 4.721 1.00 92.81 74 ILE A O 1
ATOM 582 N N . GLY A 1 75 ? 2.899 4.034 3.944 1.00 91.19 75 GLY A N 1
ATOM 583 C CA . GLY A 1 75 ? 3.252 3.101 5.013 1.00 91.19 75 GLY A CA 1
ATOM 584 C C . GLY A 1 75 ? 4.757 2.832 4.991 1.00 91.19 75 GLY A C 1
ATOM 585 O O . GLY A 1 75 ? 5.458 3.365 4.129 1.00 91.19 75 GLY A O 1
ATOM 586 N N . ASP A 1 76 ? 5.264 2.015 5.914 1.00 88.69 76 ASP A N 1
ATOM 587 C CA . ASP A 1 76 ? 6.711 1.826 6.118 1.00 88.69 76 ASP A CA 1
ATOM 588 C C . ASP A 1 76 ? 7.463 1.437 4.846 1.00 88.69 76 ASP A C 1
ATOM 590 O O . ASP A 1 76 ? 8.455 2.085 4.506 1.00 88.69 76 ASP A O 1
ATOM 594 N N . ASN A 1 77 ? 6.926 0.464 4.112 1.00 92.44 77 ASN A N 1
ATOM 595 C CA . ASN A 1 77 ? 7.437 0.014 2.821 1.00 92.44 77 ASN A CA 1
ATOM 596 C C . ASN A 1 77 ? 6.373 0.110 1.720 1.00 92.44 77 ASN A C 1
ATOM 598 O O . ASN A 1 77 ? 6.408 -0.639 0.751 1.00 92.44 77 ASN A O 1
ATOM 602 N N . LEU A 1 78 ? 5.390 1.000 1.883 1.00 94.00 78 LEU A N 1
ATOM 603 C CA . LEU A 1 78 ? 4.245 1.089 0.983 1.00 94.00 78 LEU A CA 1
ATOM 604 C C . LEU A 1 78 ? 4.142 2.478 0.359 1.00 94.00 78 LEU A C 1
ATOM 606 O O . LEU A 1 78 ? 4.035 3.496 1.052 1.00 94.00 78 LEU A O 1
ATOM 610 N N . TYR A 1 79 ? 4.141 2.505 -0.969 1.00 95.31 79 TYR A N 1
ATOM 611 C CA . TYR A 1 79 ? 4.192 3.721 -1.768 1.00 95.31 79 TYR A CA 1
ATOM 612 C C . TYR A 1 79 ? 3.033 3.736 -2.760 1.00 95.31 79 TYR A C 1
ATOM 614 O O . TYR A 1 79 ? 2.917 2.842 -3.593 1.00 95.31 79 TYR A O 1
ATOM 622 N N . LYS A 1 80 ? 2.160 4.745 -2.692 1.00 95.81 80 LYS A N 1
ATOM 623 C CA . LYS A 1 80 ? 1.068 4.931 -3.658 1.00 95.81 80 LYS A CA 1
ATOM 624 C C . LYS A 1 80 ? 1.573 5.700 -4.871 1.00 95.81 80 LYS A C 1
ATOM 626 O O . LYS A 1 80 ? 2.196 6.749 -4.710 1.00 95.81 80 LYS A O 1
ATOM 631 N N . ILE A 1 81 ? 1.276 5.209 -6.070 1.00 96.06 81 ILE A N 1
ATOM 632 C CA . ILE A 1 81 ? 1.506 5.954 -7.309 1.00 96.06 81 ILE A CA 1
ATOM 633 C C . ILE A 1 81 ? 0.510 7.117 -7.362 1.00 96.06 81 ILE A C 1
ATOM 635 O O . ILE A 1 81 ? -0.692 6.934 -7.175 1.00 96.06 81 ILE A O 1
ATOM 639 N N . ILE A 1 82 ? 1.006 8.330 -7.590 1.00 94.81 82 ILE A N 1
ATOM 640 C CA . ILE A 1 82 ? 0.155 9.521 -7.691 1.00 94.81 82 ILE A CA 1
ATOM 641 C C . ILE A 1 82 ? -0.767 9.372 -8.914 1.00 94.81 82 ILE A C 1
ATOM 643 O O . ILE A 1 82 ? -0.344 8.880 -9.960 1.00 94.81 82 ILE A O 1
ATOM 647 N N . ASP A 1 83 ? -2.035 9.758 -8.761 1.00 92.44 83 ASP A N 1
ATOM 648 C CA . ASP A 1 83 ? -3.083 9.679 -9.794 1.00 92.44 83 ASP A CA 1
ATOM 649 C C . ASP A 1 83 ? -3.389 8.259 -10.309 1.00 92.44 83 ASP A C 1
ATOM 651 O O . ASP A 1 83 ? -3.930 8.084 -11.405 1.00 92.44 83 ASP A O 1
ATOM 655 N N . ARG A 1 84 ? -3.035 7.223 -9.540 1.00 93.56 84 ARG A N 1
ATOM 656 C CA . ARG A 1 84 ? -3.373 5.822 -9.817 1.00 93.56 84 ARG A CA 1
ATOM 657 C C . ARG A 1 84 ? -3.784 5.115 -8.534 1.00 93.56 84 ARG A C 1
ATOM 659 O O . ARG A 1 84 ? -3.278 5.408 -7.452 1.00 93.56 84 ARG A O 1
ATOM 666 N N . ASP A 1 85 ? -4.629 4.105 -8.667 1.00 94.56 85 ASP A N 1
ATOM 667 C CA . ASP A 1 85 ? -5.049 3.268 -7.541 1.00 94.56 85 ASP A CA 1
ATOM 668 C C . ASP A 1 85 ? -4.126 2.068 -7.351 1.00 94.56 85 ASP A C 1
ATOM 670 O O . ASP A 1 85 ? -4.578 0.979 -7.029 1.00 94.56 85 ASP A O 1
ATOM 674 N N . ILE A 1 86 ? -2.824 2.268 -7.566 1.00 96.38 86 ILE A N 1
ATOM 675 C CA . ILE A 1 86 ? -1.796 1.236 -7.443 1.00 96.38 86 ILE A CA 1
ATOM 676 C C . ILE A 1 86 ? -0.800 1.639 -6.356 1.00 96.38 86 ILE A C 1
ATOM 678 O O . ILE A 1 86 ? -0.332 2.780 -6.300 1.00 96.38 86 ILE A O 1
ATOM 682 N N . CYS A 1 87 ? -0.441 0.668 -5.527 1.00 95.75 87 CYS A N 1
ATOM 683 C CA . CYS A 1 87 ? 0.628 0.737 -4.551 1.00 95.75 87 CYS A CA 1
ATOM 684 C C . CYS A 1 87 ? 1.754 -0.231 -4.890 1.00 95.75 87 CYS A C 1
ATOM 686 O O . CYS A 1 87 ? 1.525 -1.334 -5.384 1.00 95.75 87 CYS A O 1
ATOM 688 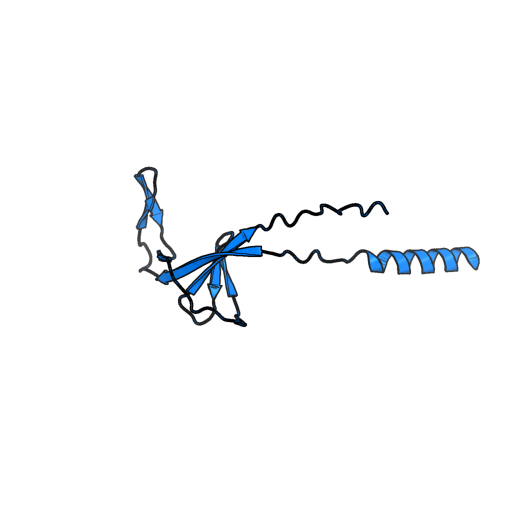N N . ILE A 1 88 ? 2.966 0.200 -4.562 1.00 95.75 88 ILE A N 1
ATOM 689 C CA . ILE A 1 88 ? 4.195 -0.574 -4.637 1.00 95.75 88 ILE A CA 1
ATOM 690 C C . ILE A 1 88 ? 4.604 -0.875 -3.200 1.00 95.75 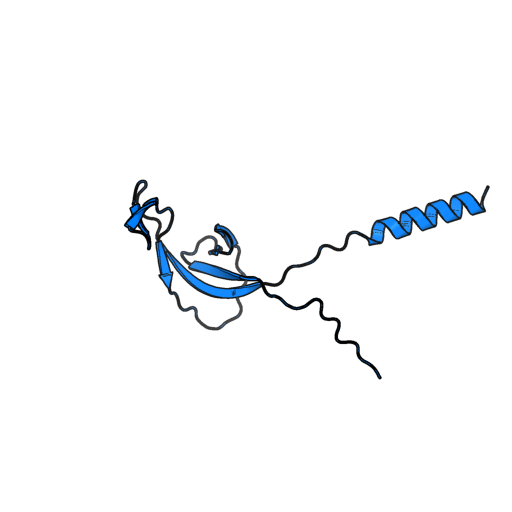88 ILE A C 1
ATOM 692 O O . ILE A 1 88 ? 4.818 0.048 -2.408 1.00 95.75 88 ILE A O 1
ATOM 696 N N . GLU A 1 89 ? 4.686 -2.157 -2.869 1.00 95.75 89 GLU A N 1
ATOM 697 C CA . GLU A 1 89 ? 5.350 -2.614 -1.657 1.00 95.75 89 GLU A CA 1
ATOM 698 C C . GLU A 1 89 ? 6.816 -2.864 -1.985 1.00 95.75 89 GLU A C 1
ATOM 700 O O . GLU A 1 89 ? 7.142 -3.621 -2.904 1.00 95.75 89 GLU A O 1
ATOM 705 N N . THR A 1 90 ? 7.701 -2.200 -1.254 1.00 93.19 90 THR A N 1
ATOM 706 C CA . THR A 1 90 ? 9.138 -2.410 -1.362 1.00 93.19 90 THR A CA 1
ATOM 707 C C . THR A 1 90 ? 9.612 -3.377 -0.288 1.00 93.19 90 THR A C 1
ATOM 709 O O . THR A 1 90 ? 8.979 -3.579 0.746 1.00 93.19 90 THR A O 1
ATOM 712 N N . ARG A 1 91 ? 10.771 -3.980 -0.511 1.00 89.00 91 ARG A N 1
ATOM 713 C CA . ARG A 1 91 ? 11.542 -4.619 0.553 1.00 89.00 91 ARG A CA 1
ATOM 714 C C . ARG A 1 91 ? 12.946 -4.052 0.523 1.00 89.00 91 ARG A C 1
ATOM 716 O O . ARG A 1 91 ? 13.468 -3.730 -0.544 1.00 89.00 91 ARG A O 1
ATOM 723 N N . TYR A 1 92 ? 13.538 -3.906 1.701 1.00 75.19 92 TYR A N 1
ATOM 724 C CA . TYR A 1 92 ? 14.907 -3.431 1.800 1.00 75.19 92 TYR A CA 1
ATOM 725 C C . TYR A 1 92 ? 15.835 -4.405 1.073 1.00 75.19 92 TYR A C 1
ATOM 727 O O . TYR A 1 92 ? 15.861 -5.596 1.397 1.00 75.19 92 TYR A O 1
ATOM 735 N N . CYS A 1 93 ? 16.588 -3.900 0.097 1.00 63.31 93 CYS A N 1
ATOM 736 C CA . CYS A 1 93 ? 17.679 -4.661 -0.477 1.00 63.31 93 CYS A CA 1
ATOM 737 C C . CYS A 1 93 ? 18.852 -4.588 0.483 1.00 63.31 93 CYS A C 1
ATOM 739 O O . CYS A 1 93 ? 19.523 -3.566 0.594 1.00 63.31 93 CYS A O 1
ATOM 741 N N . HIS A 1 94 ? 19.154 -5.705 1.136 1.00 53.94 94 HIS A N 1
ATOM 742 C CA . HIS A 1 94 ? 20.518 -5.949 1.584 1.00 53.94 94 HIS A CA 1
ATOM 743 C C . HIS A 1 94 ? 21.389 -6.237 0.351 1.00 53.94 94 HIS A C 1
ATOM 745 O O . HIS A 1 94 ? 21.917 -7.335 0.196 1.00 53.94 94 HIS A O 1
ATOM 751 N N . GLU A 1 95 ? 21.541 -5.263 -0.550 1.00 49.06 95 GLU A N 1
ATOM 752 C CA . GLU A 1 95 ? 22.725 -5.238 -1.398 1.00 49.06 95 GLU A CA 1
ATOM 753 C C . GLU A 1 95 ? 23.877 -4.974 -0.442 1.00 49.06 95 GLU A C 1
ATOM 755 O O . GLU A 1 95 ? 24.082 -3.870 0.059 1.00 49.06 95 GLU A O 1
ATOM 760 N N . TRP A 1 96 ? 24.542 -6.050 -0.047 1.00 44.69 96 TRP A N 1
ATOM 761 C CA . TRP A 1 96 ? 25.680 -5.982 0.832 1.00 44.69 96 TRP A CA 1
ATOM 762 C C . TRP A 1 96 ? 26.636 -4.866 0.385 1.00 44.69 96 TRP A C 1
ATOM 764 O O . TRP A 1 96 ? 27.149 -4.870 -0.732 1.00 44.69 96 TRP A O 1
ATOM 774 N N . ALA A 1 97 ? 27.035 -4.030 1.340 1.00 43.97 97 ALA A N 1
ATOM 775 C CA . ALA A 1 97 ? 28.384 -3.484 1.404 1.00 43.97 97 ALA A CA 1
ATOM 776 C C . ALA A 1 97 ? 29.432 -4.620 1.562 1.00 43.97 97 ALA A C 1
ATOM 778 O O . ALA A 1 97 ? 30.346 -4.531 2.378 1.00 43.97 97 ALA A O 1
ATOM 779 N N . SER A 1 98 ? 29.301 -5.729 0.826 1.00 43.31 98 SER A N 1
ATOM 780 C CA . SER A 1 98 ? 30.335 -6.740 0.674 1.00 43.31 98 SER A CA 1
ATOM 781 C C . SER A 1 98 ? 31.126 -6.335 -0.554 1.00 43.31 98 SER A C 1
ATOM 783 O O . SER A 1 98 ? 30.884 -6.732 -1.689 1.00 43.31 98 SER A O 1
ATOM 785 N N . TYR A 1 99 ? 32.108 -5.484 -0.290 1.00 43.12 99 TYR A N 1
ATOM 786 C CA . TYR A 1 99 ? 33.286 -5.360 -1.123 1.00 43.12 99 TYR A CA 1
ATOM 787 C C . TYR A 1 99 ? 33.804 -6.776 -1.424 1.00 43.12 99 TYR A C 1
ATOM 789 O O . TYR A 1 99 ? 34.462 -7.398 -0.586 1.00 43.12 99 TYR A O 1
ATOM 797 N N . SER A 1 100 ? 33.483 -7.326 -2.598 1.00 45.59 100 SER A N 1
ATOM 798 C CA . SER A 1 100 ? 34.167 -8.512 -3.093 1.00 45.59 100 SER A CA 1
ATOM 799 C C . SER A 1 100 ? 35.608 -8.082 -3.337 1.00 45.59 100 SER A C 1
ATOM 801 O O . SER A 1 100 ? 35.910 -7.408 -4.324 1.00 45.59 100 SER A O 1
ATOM 803 N N . ARG A 1 101 ? 36.494 -8.414 -2.397 1.00 42.34 101 ARG A N 1
ATOM 804 C CA . ARG A 1 101 ? 37.936 -8.265 -2.561 1.00 42.34 101 ARG A CA 1
ATOM 805 C C . ARG A 1 101 ? 38.323 -9.064 -3.806 1.00 42.34 101 ARG A C 1
ATOM 807 O O . ARG A 1 101 ? 38.442 -10.282 -3.738 1.00 42.34 101 ARG A O 1
ATOM 814 N N . LYS A 1 102 ? 38.505 -8.391 -4.945 1.00 46.56 102 LYS A N 1
ATOM 815 C CA . LYS A 1 102 ? 39.285 -8.953 -6.049 1.00 46.56 102 LYS A CA 1
ATOM 816 C C . LYS A 1 102 ? 40.712 -9.087 -5.531 1.00 46.56 102 LYS A C 1
ATOM 818 O O . LYS A 1 102 ? 41.445 -8.108 -5.478 1.00 46.56 102 LYS A O 1
ATOM 823 N N . SER A 1 103 ? 41.072 -10.283 -5.082 1.00 44.69 103 SER A N 1
ATOM 824 C CA . SER A 1 103 ? 42.463 -10.713 -5.041 1.00 44.69 103 SER A CA 1
ATOM 825 C C . SER A 1 103 ? 42.826 -11.185 -6.446 1.00 44.69 103 SER A C 1
ATOM 827 O O . SER A 1 103 ? 42.363 -12.237 -6.892 1.00 44.69 103 SER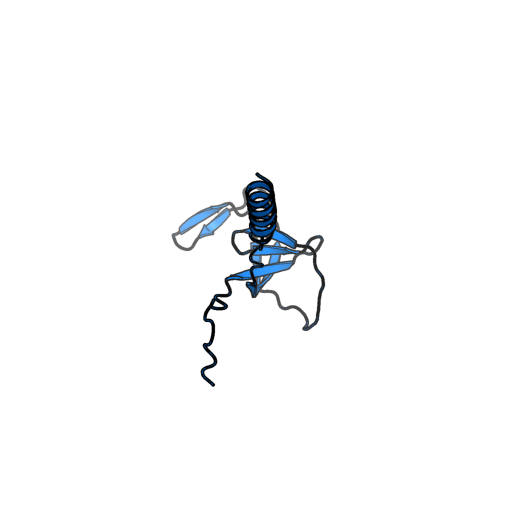 A O 1
ATOM 829 N N . SER A 1 104 ? 43.599 -10.373 -7.155 1.00 37.28 104 SER A N 1
ATOM 830 C CA . SER A 1 104 ? 44.417 -10.781 -8.297 1.00 37.28 104 SER A CA 1
ATOM 831 C C . SER A 1 104 ? 45.834 -10.312 -8.028 1.00 37.28 104 SER A C 1
ATOM 833 O O . SER A 1 104 ? 45.959 -9.191 -7.484 1.00 37.28 104 SER A O 1
#